Protein AF-A0A1E7I4W9-F1 (afdb_monomer_lite)

Sequence (131 aa):
MKPSKSQEHIVHPVLDPLKYEELFADARYSKIIGEASPSYLSDENTARRIKSKVPDAKIIILLRDPIERVYSHYLMDVRNGIQKKKFYQALIEDYSSQEKGWGVSHMYVELGLYADQVVRYMDIFDKSSLL

Radius of gyration: 16.79 Å; chains: 1; bounding box: 43×33×41 Å

Structure (mmCIF, N/CA/C/O backbone):
data_AF-A0A1E7I4W9-F1
#
_entry.id   AF-A0A1E7I4W9-F1
#
loop_
_atom_site.group_PDB
_atom_site.id
_atom_site.type_symbol
_atom_site.label_atom_id
_atom_site.label_alt_id
_atom_site.label_comp_id
_atom_site.label_asym_id
_atom_site.label_entity_id
_atom_site.label_seq_id
_atom_site.pdbx_PDB_ins_code
_atom_site.Cartn_x
_atom_site.Cartn_y
_atom_site.Cartn_z
_atom_site.occupancy
_atom_site.B_iso_or_equiv
_atom_site.auth_seq_id
_atom_site.auth_comp_id
_atom_site.auth_asym_id
_atom_site.auth_atom_id
_atom_site.pdbx_PDB_model_num
ATOM 1 N N . MET A 1 1 ? 8.801 12.708 -0.739 1.00 50.03 1 MET A N 1
ATOM 2 C CA . MET A 1 1 ? 9.714 12.898 -1.888 1.00 50.03 1 MET A CA 1
ATOM 3 C C . MET A 1 1 ? 8.961 13.685 -2.952 1.00 50.03 1 MET A C 1
ATOM 5 O O . MET A 1 1 ? 7.761 13.463 -3.065 1.00 50.03 1 MET A O 1
ATOM 9 N N . LYS A 1 2 ? 9.586 14.640 -3.653 1.00 47.28 2 LYS A N 1
ATOM 10 C CA . LYS A 1 2 ? 8.901 15.340 -4.755 1.00 47.28 2 LYS A CA 1
ATOM 11 C C . LYS A 1 2 ? 8.908 14.422 -5.986 1.00 47.28 2 LYS A C 1
ATOM 13 O O . LYS A 1 2 ? 9.98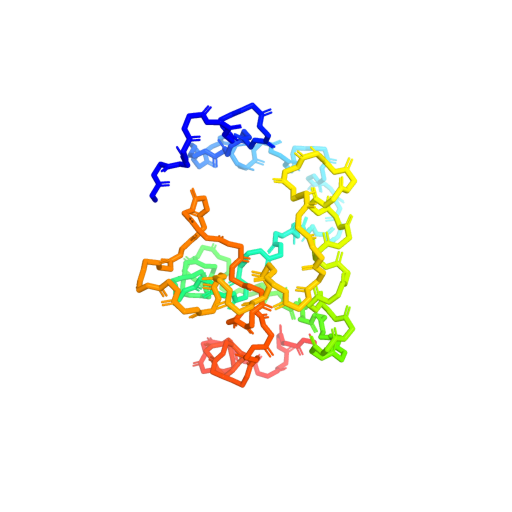2 13.904 -6.288 1.00 47.28 2 LYS A O 1
ATOM 18 N N . PRO A 1 3 ? 7.763 14.187 -6.649 1.00 49.25 3 PRO A N 1
ATOM 19 C CA . PRO A 1 3 ? 7.743 13.411 -7.883 1.00 49.25 3 PRO A CA 1
ATOM 20 C C . PRO A 1 3 ? 8.585 14.108 -8.957 1.00 49.25 3 PRO A C 1
ATOM 22 O O . PRO A 1 3 ? 8.797 15.323 -8.908 1.00 49.25 3 PRO A O 1
ATOM 25 N N . SER A 1 4 ? 9.087 13.337 -9.919 1.00 53.31 4 SER A N 1
ATOM 26 C CA . SER A 1 4 ? 9.776 13.898 -11.082 1.00 53.31 4 SER A CA 1
ATOM 27 C C . SER A 1 4 ? 8.868 14.888 -11.838 1.00 53.31 4 SER A C 1
ATOM 29 O O . SER A 1 4 ? 7.646 14.732 -11.864 1.00 53.31 4 SER A O 1
ATOM 31 N N . LYS A 1 5 ? 9.454 15.910 -12.484 1.00 49.91 5 LYS A N 1
ATOM 32 C CA . LYS A 1 5 ? 8.701 16.954 -13.218 1.00 49.91 5 LYS A CA 1
ATOM 33 C C . LYS A 1 5 ? 7.734 16.395 -14.273 1.00 49.91 5 LYS A C 1
ATOM 35 O O . LYS A 1 5 ? 6.731 17.025 -14.576 1.00 49.91 5 LYS A O 1
ATOM 40 N N . SER A 1 6 ? 8.012 15.217 -14.828 1.00 53.09 6 SER A N 1
ATOM 41 C CA . SER A 1 6 ? 7.137 14.545 -15.798 1.00 53.09 6 SER A CA 1
ATOM 42 C C . SER A 1 6 ? 5.869 13.941 -15.177 1.00 53.09 6 SER A C 1
ATOM 44 O O . SER A 1 6 ? 4.947 13.605 -15.915 1.00 53.09 6 SER A O 1
ATOM 46 N N . GLN A 1 7 ? 5.798 13.811 -13.848 1.00 52.31 7 GLN A N 1
ATOM 47 C CA . GLN A 1 7 ? 4.672 13.220 -13.113 1.00 52.31 7 GLN A CA 1
ATOM 48 C C . GLN A 1 7 ? 3.894 14.236 -12.257 1.00 52.31 7 GLN A C 1
ATOM 50 O O . GLN A 1 7 ? 2.865 13.881 -11.682 1.00 52.31 7 GLN A O 1
ATOM 55 N N . GLU A 1 8 ? 4.325 15.505 -12.207 1.00 50.22 8 GLU A N 1
ATOM 56 C CA . GLU A 1 8 ? 3.651 16.577 -11.447 1.00 50.22 8 GLU A CA 1
ATOM 57 C C . GLU A 1 8 ? 2.188 16.800 -11.874 1.00 50.22 8 GLU A C 1
ATOM 59 O O . GLU A 1 8 ? 1.361 17.175 -11.048 1.00 50.22 8 GLU A O 1
ATOM 64 N N . HIS A 1 9 ? 1.835 16.523 -13.134 1.00 47.38 9 HIS A N 1
ATOM 65 C CA . HIS A 1 9 ? 0.466 16.684 -13.649 1.00 47.38 9 HIS A CA 1
ATOM 66 C C . HIS A 1 9 ? -0.499 15.550 -13.273 1.00 47.38 9 HIS A C 1
ATOM 68 O O . HIS A 1 9 ? -1.690 15.653 -13.549 1.00 47.38 9 HIS A O 1
ATOM 74 N N . ILE A 1 10 ? 0.000 14.454 -12.697 1.00 54.75 10 ILE A N 1
ATOM 75 C CA . ILE A 1 10 ? -0.791 13.237 -12.455 1.00 54.75 10 ILE A CA 1
ATOM 76 C C . ILE A 1 10 ? -1.255 13.163 -10.993 1.00 54.75 10 ILE A C 1
ATOM 78 O O . ILE A 1 10 ? -2.197 12.441 -10.675 1.00 54.75 10 ILE A O 1
ATOM 82 N N . VAL A 1 11 ? -0.619 13.913 -10.086 1.00 61.31 11 VAL A N 1
ATOM 83 C CA . VAL A 1 11 ? -0.827 13.752 -8.645 1.00 61.31 11 VAL A CA 1
ATOM 84 C C . VAL A 1 11 ? -0.950 15.111 -7.972 1.00 61.31 11 VAL A C 1
ATOM 86 O O . VAL A 1 11 ? 0.010 15.874 -7.897 1.00 61.31 11 VAL A O 1
ATOM 89 N N . HIS A 1 12 ? -2.129 15.381 -7.420 1.00 71.31 12 HIS A N 1
ATOM 90 C CA . HIS A 1 12 ? -2.405 16.559 -6.603 1.00 71.31 12 HIS A CA 1
ATOM 91 C C . HIS A 1 12 ? -2.559 16.132 -5.138 1.00 71.31 12 HIS A C 1
ATOM 93 O O . HIS A 1 12 ? -3.680 15.891 -4.690 1.00 71.31 12 HIS A O 1
ATOM 99 N N . PRO A 1 13 ? -1.454 15.965 -4.384 1.00 81.50 13 PRO A N 1
ATOM 100 C CA . PRO A 1 13 ? -1.551 15.534 -2.998 1.00 81.50 13 PRO A CA 1
ATOM 101 C C . PRO A 1 13 ? -2.169 16.638 -2.133 1.00 81.50 13 PRO A C 1
ATOM 103 O O . PRO A 1 13 ? -1.783 17.806 -2.222 1.00 81.50 13 PRO A O 1
ATOM 106 N N . VAL A 1 14 ? -3.083 16.256 -1.243 1.00 89.56 14 VAL A N 1
ATOM 107 C CA . VAL A 1 14 ? -3.602 17.143 -0.196 1.00 89.56 14 VAL A CA 1
ATOM 108 C C . VAL A 1 14 ? -2.660 17.057 1.001 1.00 89.56 14 VAL A C 1
ATOM 110 O O . VAL A 1 14 ? -2.651 16.074 1.733 1.00 89.56 14 VAL A O 1
ATOM 113 N N . LEU A 1 15 ? -1.794 18.063 1.143 1.00 89.31 15 LEU 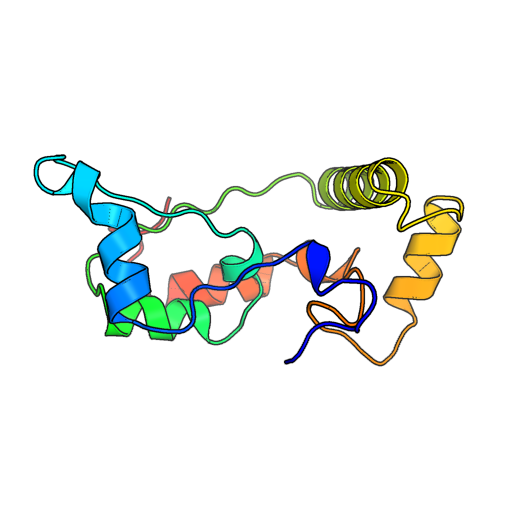A N 1
ATOM 114 C CA . LEU A 1 15 ? -0.742 18.084 2.171 1.00 89.31 15 LEU A CA 1
ATOM 115 C C . LEU A 1 15 ? -1.157 18.816 3.449 1.00 89.31 15 LEU A C 1
ATOM 117 O O . LEU A 1 15 ? -0.542 18.624 4.496 1.00 89.31 15 LEU A O 1
ATOM 121 N N . ASP A 1 16 ? -2.162 19.681 3.346 1.00 93.88 16 ASP A N 1
ATOM 122 C CA . ASP A 1 16 ? -2.688 20.433 4.474 1.00 93.88 16 ASP A CA 1
ATOM 123 C C . ASP A 1 16 ? -3.707 19.567 5.238 1.00 93.88 16 ASP A C 1
ATOM 125 O O . ASP A 1 16 ? -4.663 19.091 4.618 1.00 93.88 16 ASP A O 1
ATOM 129 N N . PRO A 1 17 ? -3.527 19.338 6.552 1.00 91.81 17 PRO A N 1
ATOM 130 C CA . PRO A 1 17 ? -4.431 18.491 7.326 1.00 91.81 17 PRO A CA 1
ATOM 131 C C . PRO A 1 17 ? -5.886 18.970 7.344 1.00 91.81 17 PRO A C 1
ATOM 133 O O . PRO A 1 17 ? -6.782 18.135 7.289 1.00 91.81 17 PRO A O 1
ATOM 136 N N . LEU A 1 18 ? -6.136 20.284 7.377 1.00 94.00 18 LEU A N 1
ATOM 137 C CA . LEU A 1 18 ? -7.501 20.820 7.379 1.00 94.00 18 LEU A CA 1
ATOM 138 C C . LEU A 1 18 ? -8.160 20.588 6.019 1.00 94.00 18 LEU A C 1
ATOM 140 O O . LEU A 1 18 ? -9.290 20.117 5.951 1.00 94.00 18 LEU A O 1
ATOM 144 N N . LYS A 1 19 ? -7.418 20.802 4.927 1.00 95.62 19 LYS A N 1
ATOM 145 C CA . LYS A 1 19 ? -7.905 20.463 3.580 1.00 95.62 19 LYS A CA 1
ATOM 146 C C . LYS A 1 19 ? -8.130 18.965 3.390 1.00 95.62 19 LYS A C 1
ATOM 148 O O . LYS A 1 19 ? -8.974 18.575 2.592 1.00 95.62 19 LYS A O 1
ATOM 153 N N . TYR A 1 20 ? -7.366 18.117 4.080 1.00 95.06 20 TYR A N 1
ATOM 154 C CA . TYR A 1 20 ? -7.596 16.674 4.051 1.00 95.06 20 TYR A CA 1
ATOM 155 C C . TYR A 1 20 ? -8.910 16.314 4.752 1.00 95.06 20 TYR A C 1
ATOM 157 O O . TYR A 1 20 ? -9.677 15.513 4.229 1.00 95.06 20 TYR A O 1
ATOM 165 N N . GLU A 1 21 ? -9.212 16.940 5.892 1.00 93.62 21 GLU A N 1
ATOM 166 C CA . GLU A 1 21 ? -10.495 16.762 6.585 1.00 93.62 21 GLU A CA 1
ATOM 167 C C . GLU A 1 21 ? -11.689 17.248 5.743 1.00 93.62 21 GLU A C 1
ATOM 169 O O . GLU A 1 21 ? -12.745 16.613 5.741 1.00 93.62 21 GLU A O 1
ATOM 174 N N . GLU A 1 22 ? -11.513 18.313 4.954 1.00 95.56 22 GLU A N 1
ATOM 175 C CA . GLU A 1 22 ? -12.537 18.819 4.027 1.00 95.56 22 GLU A CA 1
ATOM 176 C C . GLU A 1 22 ? -12.954 17.797 2.955 1.00 95.56 22 GLU A C 1
ATOM 178 O O . GLU A 1 22 ? -14.096 17.847 2.494 1.00 95.56 22 GLU A O 1
ATOM 183 N N . LEU A 1 23 ? -12.102 16.818 2.613 1.00 94.19 23 LEU A N 1
ATOM 184 C CA . LEU A 1 23 ? -12.458 15.729 1.686 1.00 94.19 23 LEU A CA 1
ATOM 185 C C . LEU A 1 23 ? -13.664 14.908 2.171 1.00 94.19 23 LEU A C 1
ATOM 187 O O . LEU A 1 23 ? -14.306 14.223 1.376 1.00 94.19 23 LEU A O 1
ATOM 191 N N . PHE A 1 24 ? -13.986 14.983 3.464 1.00 94.81 24 PHE A N 1
ATOM 192 C CA . PHE A 1 24 ? -15.066 14.235 4.101 1.00 94.81 24 PHE A CA 1
ATOM 193 C C . PHE A 1 24 ? -16.276 15.105 4.473 1.00 94.81 24 PHE A C 1
ATOM 195 O O . PHE A 1 24 ? -17.191 14.610 5.135 1.00 94.81 24 PHE A O 1
ATOM 202 N N . ALA A 1 25 ? -16.319 16.378 4.056 1.00 94.38 25 ALA A N 1
ATOM 203 C CA . ALA A 1 25 ? -17.368 17.325 4.453 1.00 94.38 25 ALA A CA 1
ATOM 204 C C . ALA A 1 25 ? -18.793 16.812 4.157 1.00 94.38 25 ALA A C 1
ATOM 206 O O . ALA A 1 25 ? -19.680 16.897 5.014 1.00 94.38 25 ALA A O 1
ATOM 207 N N . ASP A 1 26 ? -18.992 16.198 2.989 1.00 94.62 26 ASP A N 1
ATOM 208 C CA . ASP A 1 26 ? -20.284 15.640 2.566 1.00 94.62 26 ASP A CA 1
ATOM 209 C C . ASP A 1 26 ? -20.638 14.330 3.289 1.00 94.62 26 ASP A C 1
ATOM 211 O O . ASP A 1 26 ? -21.804 13.939 3.368 1.00 94.62 26 ASP A O 1
ATOM 215 N N . ALA A 1 27 ? -19.646 13.659 3.875 1.00 93.12 27 ALA A N 1
ATOM 216 C CA . ALA A 1 27 ? -19.812 12.389 4.567 1.00 93.12 27 ALA A CA 1
ATOM 217 C C . ALA A 1 27 ? -20.086 12.547 6.072 1.00 93.12 27 ALA A C 1
ATOM 219 O O . ALA A 1 27 ? -20.256 11.537 6.751 1.00 93.12 27 ALA A O 1
ATOM 220 N N . ARG A 1 28 ? -20.189 13.778 6.602 1.00 86.62 28 ARG A N 1
ATOM 221 C CA . ARG A 1 28 ? -20.279 14.076 8.051 1.00 86.62 28 ARG A CA 1
ATOM 222 C C . ARG A 1 28 ? -21.394 13.352 8.817 1.00 86.62 28 ARG A C 1
ATOM 224 O O . ARG A 1 28 ? -21.305 13.200 10.030 1.00 86.62 28 ARG A O 1
ATOM 231 N N . TYR A 1 29 ? -22.454 12.939 8.122 1.00 92.19 29 TYR A N 1
ATOM 232 C CA . TYR A 1 29 ? -23.594 12.214 8.699 1.00 92.19 29 TYR A CA 1
ATOM 233 C C . TYR A 1 29 ? -23.638 10.733 8.310 1.00 92.19 29 TYR A C 1
ATOM 235 O O . TYR A 1 29 ? -24.604 10.033 8.616 1.00 92.19 29 TYR A O 1
ATOM 243 N N . SER A 1 30 ? -22.603 10.245 7.632 1.00 95.69 30 SER A N 1
ATOM 244 C CA . SER A 1 30 ? -22.477 8.838 7.277 1.00 95.69 30 SER A CA 1
ATOM 245 C C . SER A 1 30 ? -22.071 8.028 8.499 1.00 95.69 30 SER A C 1
ATOM 247 O O . SER A 1 30 ? -21.231 8.437 9.296 1.00 95.69 30 SER A O 1
ATOM 249 N N . LYS A 1 31 ? -22.637 6.827 8.625 1.00 94.94 31 LYS A N 1
ATOM 250 C CA . LYS A 1 31 ? -22.284 5.890 9.700 1.00 94.94 31 LYS A CA 1
ATOM 251 C C . LYS A 1 31 ? -20.836 5.394 9.595 1.00 94.94 31 LYS A C 1
ATOM 253 O O . LYS A 1 31 ? -20.237 5.034 10.603 1.00 94.94 31 LYS A O 1
ATOM 258 N N . ILE A 1 32 ? -20.311 5.316 8.374 1.00 94.25 32 ILE A N 1
ATOM 259 C CA . ILE A 1 32 ? -18.963 4.845 8.061 1.00 94.25 32 ILE A CA 1
ATOM 260 C C . ILE A 1 32 ? -18.381 5.805 7.028 1.00 94.25 32 ILE A C 1
ATOM 262 O O . ILE A 1 32 ? -19.038 6.113 6.035 1.00 94.25 32 ILE A O 1
ATOM 266 N N . ILE A 1 33 ? -17.160 6.262 7.281 1.00 95.75 33 ILE A N 1
ATOM 267 C CA . ILE A 1 33 ? -16.381 7.128 6.399 1.00 95.75 33 ILE A CA 1
ATOM 268 C C . ILE A 1 33 ? -15.053 6.413 6.158 1.00 95.75 33 ILE A C 1
ATOM 270 O O . ILE A 1 33 ? -14.492 5.829 7.085 1.00 95.75 33 ILE A O 1
ATOM 274 N N . GLY A 1 34 ? -14.573 6.422 4.920 1.00 94.88 34 GLY A N 1
ATOM 275 C CA . GLY A 1 34 ? -13.337 5.751 4.544 1.00 94.88 34 GLY A CA 1
ATOM 276 C C . GLY A 1 34 ? -12.586 6.517 3.470 1.00 94.88 34 GLY A C 1
ATOM 277 O O . GLY A 1 34 ? -13.143 7.378 2.792 1.00 94.88 34 GLY A O 1
ATOM 278 N N . GLU A 1 35 ? -11.316 6.173 3.325 1.00 95.50 35 GLU A N 1
ATOM 279 C CA . GLU A 1 35 ? -10.421 6.675 2.292 1.00 95.50 35 GLU A CA 1
ATOM 280 C C . GLU A 1 35 ? -9.620 5.489 1.745 1.00 95.50 35 GLU A C 1
ATOM 282 O O . GLU A 1 35 ? -9.468 4.468 2.423 1.00 95.50 35 GLU A O 1
ATOM 287 N N . ALA A 1 36 ? -9.186 5.588 0.489 1.00 95.19 36 ALA A N 1
ATOM 288 C CA . ALA A 1 36 ? -8.426 4.536 -0.159 1.00 95.19 36 ALA A CA 1
ATOM 289 C C . ALA A 1 36 ? -7.270 5.112 -0.981 1.00 95.19 36 ALA A C 1
ATOM 291 O O . ALA A 1 36 ? -7.453 5.595 -2.099 1.00 95.19 36 ALA A O 1
ATOM 292 N N . SER A 1 37 ? -6.061 4.927 -0.459 1.00 93.94 37 SER A N 1
ATOM 293 C CA . SER A 1 37 ? -4.809 5.221 -1.147 1.00 93.94 37 SER A CA 1
ATOM 294 C C . SER A 1 37 ? -3.965 3.946 -1.269 1.00 93.94 37 SER A C 1
ATOM 296 O O . SER A 1 37 ? -3.403 3.486 -0.274 1.00 93.94 37 SER A O 1
ATOM 298 N N . PRO A 1 38 ? -3.810 3.359 -2.475 1.00 91.75 38 PRO A N 1
ATOM 299 C CA . PRO A 1 38 ? -3.060 2.109 -2.658 1.00 91.75 38 PRO A CA 1
ATOM 300 C C . PRO A 1 38 ? -1.598 2.162 -2.186 1.00 91.75 38 PRO A C 1
ATOM 302 O O . PRO A 1 38 ? -1.018 1.135 -1.843 1.00 91.75 38 PRO A O 1
ATOM 305 N N . SER A 1 39 ? -0.994 3.354 -2.147 1.00 91.38 39 SER A N 1
ATOM 306 C CA . SER A 1 39 ? 0.385 3.571 -1.692 1.00 91.38 39 SER A CA 1
ATOM 307 C C . SER A 1 39 ? 0.582 3.377 -0.183 1.00 91.38 39 SER A C 1
ATOM 309 O O . SER A 1 39 ? 1.719 3.198 0.259 1.00 91.38 39 SER A O 1
ATOM 311 N N . TYR A 1 40 ? -0.497 3.377 0.607 1.00 95.94 40 TYR A N 1
ATOM 312 C CA . TYR A 1 40 ? -0.441 3.259 2.065 1.00 95.94 40 TYR A CA 1
ATOM 313 C C . TYR A 1 40 ? 0.181 1.955 2.547 1.00 95.94 40 TYR A C 1
ATOM 315 O O . TYR A 1 40 ? 0.875 1.949 3.563 1.00 95.94 40 TYR A O 1
ATOM 323 N N . LEU A 1 41 ? -0.059 0.850 1.839 1.00 96.88 41 LEU A N 1
ATOM 324 C CA . LEU A 1 41 ? 0.447 -0.457 2.252 1.00 96.88 41 LEU A CA 1
ATOM 325 C C . LEU A 1 41 ? 1.985 -0.501 2.213 1.00 96.88 41 LEU A C 1
ATOM 327 O O . LEU A 1 41 ? 2.621 -1.010 3.134 1.00 96.88 41 LEU A O 1
ATOM 331 N N . SER A 1 42 ? 2.581 0.088 1.173 1.00 94.69 42 SER A N 1
ATOM 332 C CA . SER A 1 42 ? 4.029 0.071 0.955 1.00 94.69 42 SER A CA 1
ATOM 333 C C . SER A 1 42 ? 4.806 1.121 1.754 1.00 94.69 42 SER A C 1
ATOM 335 O O . SER A 1 42 ? 5.989 0.918 2.016 1.00 94.69 42 SER A O 1
ATOM 337 N N . ASP A 1 43 ? 4.182 2.240 2.139 1.00 94.19 43 ASP A N 1
ATOM 338 C CA . ASP A 1 43 ? 4.862 3.290 2.907 1.00 94.19 43 ASP A CA 1
ATOM 339 C C . ASP A 1 43 ? 5.033 2.886 4.381 1.00 94.19 43 ASP A C 1
ATOM 341 O O . ASP A 1 43 ? 4.077 2.618 5.110 1.00 94.19 43 ASP A O 1
ATOM 345 N N . GLU A 1 44 ? 6.280 2.893 4.848 1.00 95.12 44 GLU A N 1
ATOM 346 C CA . GLU A 1 44 ? 6.647 2.350 6.160 1.00 95.12 44 GLU A CA 1
ATOM 347 C C . GLU A 1 44 ? 6.110 3.151 7.353 1.00 95.12 44 GLU A C 1
ATOM 349 O O . GLU A 1 44 ? 6.074 2.651 8.482 1.00 95.12 44 GLU A O 1
ATOM 354 N N . ASN A 1 45 ? 5.703 4.400 7.125 1.00 96.31 45 ASN A N 1
ATOM 355 C CA . ASN A 1 45 ? 5.259 5.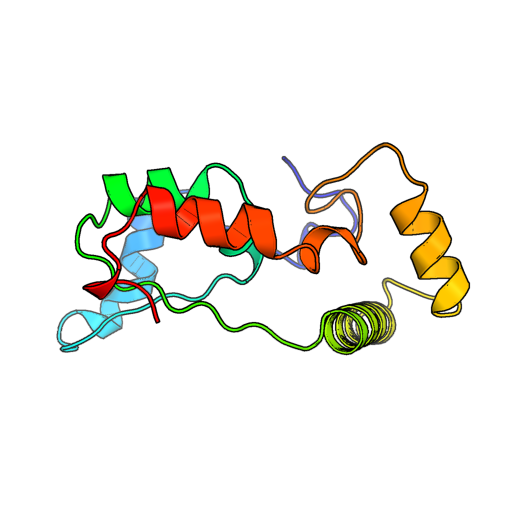313 8.174 1.00 96.31 45 ASN A CA 1
ATOM 356 C C . ASN A 1 45 ? 3.736 5.412 8.261 1.00 96.31 45 ASN A C 1
ATOM 358 O O . ASN A 1 45 ? 3.211 5.884 9.274 1.00 96.31 45 ASN A O 1
ATOM 362 N N . THR A 1 46 ? 3.024 4.988 7.218 1.00 97.00 46 THR A N 1
ATOM 363 C CA . THR A 1 46 ? 1.589 5.228 7.074 1.00 97.00 46 THR A CA 1
ATOM 364 C C . THR A 1 46 ? 0.785 4.564 8.182 1.00 97.00 46 THR A C 1
ATOM 366 O O . THR A 1 46 ? 0.006 5.249 8.839 1.00 97.00 46 THR A O 1
ATOM 369 N N . ALA A 1 47 ? 1.047 3.293 8.496 1.00 98.00 47 ALA A N 1
ATOM 370 C CA . ALA A 1 47 ? 0.340 2.587 9.566 1.00 98.00 47 ALA A CA 1
ATOM 371 C C . ALA A 1 47 ? 0.420 3.327 10.920 1.00 98.00 47 ALA A C 1
ATOM 373 O O . ALA A 1 47 ? -0.599 3.539 11.580 1.00 98.00 47 ALA A O 1
ATOM 374 N N . ARG A 1 48 ? 1.612 3.813 11.306 1.00 98.31 48 ARG A N 1
ATOM 375 C CA . ARG A 1 48 ? 1.800 4.596 12.544 1.00 98.31 48 ARG A CA 1
ATOM 376 C C . ARG A 1 48 ? 1.079 5.940 12.492 1.00 98.31 48 ARG A C 1
ATOM 378 O O . ARG A 1 48 ? 0.470 6.344 13.481 1.00 98.31 48 ARG A O 1
ATOM 385 N N . ARG A 1 49 ? 1.136 6.632 11.350 1.00 97.50 49 ARG A N 1
ATOM 386 C CA . ARG A 1 49 ? 0.458 7.924 11.157 1.00 97.50 49 ARG A CA 1
ATOM 387 C C . ARG A 1 49 ? -1.058 7.779 11.261 1.00 97.50 49 ARG A C 1
ATOM 389 O O . ARG A 1 49 ? -1.675 8.573 11.965 1.00 97.50 49 ARG A O 1
ATOM 396 N N . ILE A 1 50 ? -1.632 6.747 10.638 1.00 97.69 50 ILE A N 1
ATOM 397 C CA . ILE A 1 50 ? -3.062 6.439 10.745 1.00 97.69 50 ILE A CA 1
ATOM 398 C C . ILE A 1 50 ? -3.412 6.151 12.204 1.00 97.69 50 ILE A C 1
ATOM 400 O O . ILE A 1 50 ? -4.276 6.829 12.750 1.00 97.69 50 ILE A O 1
ATOM 404 N N . LYS A 1 51 ? -2.698 5.234 12.874 1.00 98.00 51 LYS A N 1
ATOM 405 C CA . LYS A 1 51 ? -2.973 4.882 14.278 1.00 98.00 51 LYS A CA 1
ATOM 406 C C . LYS A 1 51 ? -2.910 6.095 15.213 1.00 98.00 51 LYS A C 1
ATOM 408 O O . LYS A 1 51 ? -3.715 6.204 16.129 1.00 98.00 51 LYS A O 1
ATOM 413 N N . SER A 1 52 ? -1.986 7.024 14.969 1.00 98.00 52 SER A N 1
ATOM 414 C CA . SER A 1 52 ? -1.863 8.255 15.757 1.00 98.00 52 SER A CA 1
ATOM 415 C C . SER A 1 52 ? -3.016 9.244 15.552 1.00 98.00 52 SER A C 1
ATOM 417 O O . SER A 1 52 ? -3.236 10.076 16.429 1.00 98.00 52 SER A O 1
ATOM 419 N N . LYS A 1 53 ? -3.691 9.225 14.398 1.00 96.12 53 LYS A N 1
ATOM 420 C CA . LYS A 1 53 ? -4.743 10.194 14.047 1.00 96.12 53 LYS A CA 1
ATOM 421 C C . LYS A 1 53 ? -6.147 9.630 14.218 1.00 96.12 53 LYS A C 1
ATOM 423 O O . LYS A 1 53 ? -7.029 10.336 14.688 1.00 96.12 53 LYS A O 1
ATOM 428 N N . VAL A 1 54 ? -6.333 8.364 13.862 1.00 95.88 54 VAL A N 1
ATOM 429 C CA . VAL A 1 54 ? -7.600 7.636 13.939 1.00 95.88 54 VAL A CA 1
ATOM 430 C C . VAL A 1 54 ? -7.311 6.270 14.578 1.00 95.88 54 VAL A C 1
ATOM 432 O O . VAL A 1 54 ? -7.165 5.268 13.874 1.00 95.88 54 VAL A O 1
ATOM 435 N N . PRO A 1 55 ? -7.157 6.208 15.915 1.00 96.38 55 PRO A N 1
ATOM 436 C CA . PRO A 1 55 ? -6.690 5.004 16.608 1.00 96.38 55 PRO A CA 1
ATOM 437 C C . PRO A 1 55 ? -7.618 3.795 16.444 1.00 96.38 55 PRO A C 1
ATOM 439 O O . PRO A 1 55 ? -7.138 2.659 16.483 1.00 96.38 55 PRO A O 1
ATOM 442 N N . ASP A 1 56 ? -8.907 4.045 16.211 1.00 95.88 56 ASP A N 1
ATOM 443 C CA . ASP A 1 56 ? -9.954 3.031 16.045 1.00 95.88 56 ASP A CA 1
ATOM 444 C C . ASP A 1 56 ? -10.278 2.732 14.571 1.00 95.88 56 ASP A C 1
ATOM 446 O O . ASP A 1 56 ? -11.284 2.084 14.269 1.00 95.88 56 ASP A O 1
ATOM 450 N N . ALA A 1 57 ? -9.445 3.210 13.636 1.00 97.25 57 ALA A N 1
ATOM 451 C CA . ALA A 1 57 ? -9.631 2.954 12.215 1.00 97.25 57 ALA A CA 1
ATOM 452 C C . ALA A 1 57 ? -9.697 1.449 11.923 1.00 97.25 57 ALA A C 1
ATOM 454 O O . ALA A 1 57 ? -8.910 0.651 12.440 1.00 97.25 57 ALA A O 1
ATOM 455 N N . LYS A 1 58 ? -10.626 1.079 11.040 1.00 98.12 58 LYS A N 1
ATOM 456 C CA . LYS A 1 58 ? -10.650 -0.237 10.407 1.00 98.12 58 LYS A CA 1
ATOM 457 C C . LYS A 1 58 ? -9.820 -0.171 9.133 1.00 98.12 58 LYS A C 1
ATOM 459 O O . LYS A 1 58 ? -10.023 0.718 8.310 1.00 98.12 58 LYS A O 1
ATOM 464 N N . ILE A 1 59 ? -8.884 -1.096 8.997 1.00 98.38 59 ILE A N 1
ATOM 465 C CA . ILE A 1 59 ? -7.961 -1.186 7.873 1.00 98.38 59 ILE A CA 1
ATOM 466 C C . ILE A 1 59 ? -8.402 -2.351 6.994 1.00 98.38 59 ILE A C 1
ATOM 468 O O . ILE A 1 59 ? -8.593 -3.458 7.492 1.00 98.38 59 ILE A O 1
ATOM 472 N N . ILE A 1 60 ? -8.554 -2.095 5.697 1.00 98.25 60 ILE A N 1
ATOM 473 C CA . ILE A 1 60 ? -8.883 -3.113 4.697 1.00 98.25 60 ILE A CA 1
ATOM 474 C C . ILE A 1 60 ? -7.682 -3.253 3.765 1.00 98.25 60 ILE A C 1
ATOM 476 O O . ILE A 1 60 ? -7.284 -2.274 3.128 1.00 98.25 60 ILE A O 1
ATOM 480 N N . ILE A 1 61 ? -7.113 -4.454 3.674 1.00 98.25 61 ILE A N 1
ATOM 481 C CA . ILE A 1 61 ? -5.983 -4.756 2.792 1.00 98.25 61 ILE A CA 1
ATOM 482 C C . ILE A 1 61 ? -6.445 -5.728 1.707 1.00 98.25 61 ILE A C 1
ATOM 484 O O . ILE A 1 61 ? -6.766 -6.883 1.960 1.00 98.25 61 ILE A O 1
ATOM 488 N N . LEU A 1 62 ? -6.428 -5.268 0.456 1.00 97.44 62 LEU A N 1
ATOM 489 C CA . LEU A 1 62 ? -6.776 -6.089 -0.702 1.00 97.44 62 LEU A CA 1
ATOM 490 C C . LEU A 1 62 ? -5.503 -6.543 -1.415 1.00 97.44 62 LEU A C 1
ATOM 492 O O . LEU A 1 62 ? -4.810 -5.739 -2.041 1.00 97.44 62 LEU A O 1
ATOM 496 N N . LEU A 1 63 ? -5.207 -7.840 -1.336 1.00 97.56 63 LEU A N 1
ATOM 497 C CA . LEU A 1 63 ? -4.083 -8.453 -2.041 1.00 97.56 63 LEU A CA 1
ATOM 498 C C . LEU A 1 63 ? -4.557 -9.131 -3.329 1.00 97.56 63 LEU A C 1
ATOM 500 O O . LEU A 1 63 ? -5.652 -9.687 -3.403 1.00 97.56 63 LEU A O 1
ATOM 504 N N . ARG A 1 64 ? -3.700 -9.104 -4.347 1.00 97.38 64 ARG A N 1
ATOM 505 C CA . ARG A 1 64 ? -3.864 -9.834 -5.610 1.00 97.38 64 ARG A CA 1
ATOM 506 C C . ARG A 1 64 ? -2.673 -10.770 -5.767 1.00 97.38 64 ARG A C 1
ATOM 508 O O . ARG A 1 64 ? -1.638 -10.539 -5.149 1.00 97.38 64 ARG A O 1
ATOM 515 N N . ASP A 1 65 ? -2.800 -11.789 -6.613 1.00 98.44 65 ASP A N 1
ATOM 516 C CA . ASP A 1 65 ? -1.627 -12.523 -7.085 1.00 98.44 65 ASP A CA 1
ATOM 517 C C . ASP A 1 65 ? -0.526 -11.522 -7.518 1.00 98.44 65 ASP A C 1
ATOM 519 O O . ASP A 1 65 ? -0.807 -10.596 -8.295 1.00 98.44 65 ASP A O 1
ATOM 523 N N . PRO A 1 66 ? 0.700 -11.640 -6.977 1.00 97.44 66 PRO A N 1
ATOM 524 C CA . PRO A 1 66 ? 1.731 -10.632 -7.175 1.00 97.44 66 PRO A CA 1
ATOM 525 C C . PRO A 1 66 ? 2.160 -10.522 -8.641 1.00 97.44 66 PRO A C 1
ATOM 527 O O . PRO A 1 66 ? 2.444 -9.414 -9.093 1.00 97.44 66 PRO A O 1
ATOM 530 N N . ILE A 1 67 ? 2.145 -11.617 -9.408 1.00 97.38 67 ILE A N 1
ATOM 531 C CA . ILE A 1 67 ? 2.494 -11.621 -10.836 1.00 97.38 67 ILE A CA 1
ATOM 532 C C . ILE A 1 67 ? 1.443 -10.846 -11.628 1.00 97.38 67 ILE A C 1
ATOM 534 O O . ILE A 1 67 ? 1.763 -9.942 -12.405 1.00 97.38 67 ILE A O 1
ATOM 538 N N . GLU A 1 68 ? 0.176 -11.138 -11.359 1.00 98.19 68 GLU A N 1
ATOM 539 C CA . GLU A 1 68 ? -0.963 -10.450 -11.960 1.00 98.19 68 GLU A CA 1
ATOM 540 C C . GLU A 1 68 ? -0.998 -8.953 -11.609 1.00 98.19 68 GLU A C 1
ATOM 542 O O . GLU A 1 68 ? -1.303 -8.102 -12.453 1.00 98.19 68 GLU A O 1
ATOM 547 N N . ARG A 1 69 ? -0.646 -8.602 -10.366 1.00 97.94 69 ARG A N 1
ATOM 548 C CA . ARG A 1 69 ? -0.512 -7.213 -9.903 1.00 97.94 69 ARG A CA 1
ATOM 549 C C . ARG A 1 69 ? 0.573 -6.469 -10.678 1.00 97.94 69 ARG A C 1
ATOM 551 O O . ARG A 1 69 ? 0.321 -5.357 -11.147 1.00 97.94 69 ARG A O 1
ATOM 558 N N . VAL A 1 70 ? 1.754 -7.074 -10.832 1.00 97.50 70 VAL A N 1
ATOM 559 C CA . VAL A 1 70 ? 2.869 -6.484 -11.589 1.00 97.50 70 VAL A CA 1
ATOM 560 C C . VAL A 1 70 ? 2.459 -6.231 -13.040 1.00 97.50 70 VAL A C 1
ATOM 562 O O . VAL A 1 70 ? 2.646 -5.126 -13.552 1.00 97.50 70 VAL A O 1
ATOM 565 N N . TYR A 1 71 ? 1.858 -7.227 -13.693 1.00 98.19 71 TYR A N 1
ATOM 566 C CA . TYR A 1 71 ? 1.435 -7.103 -15.086 1.00 98.19 71 TYR A CA 1
ATOM 567 C C . TYR A 1 71 ? 0.362 -6.022 -15.265 1.00 98.19 71 TYR A C 1
ATOM 569 O O . TYR A 1 71 ? 0.449 -5.194 -16.172 1.00 98.19 71 TYR A O 1
ATOM 577 N N . SER A 1 72 ? -0.605 -5.951 -14.346 1.00 98.00 72 SER A N 1
ATOM 578 C CA . SER A 1 72 ? -1.619 -4.894 -14.338 1.00 98.00 72 SER A CA 1
ATOM 579 C C . SER A 1 72 ? -1.014 -3.496 -14.172 1.00 98.00 72 SER A C 1
ATOM 581 O O . SER A 1 72 ? -1.473 -2.564 -14.832 1.00 98.00 72 SER A O 1
ATOM 583 N N . HIS A 1 73 ? 0.004 -3.337 -13.318 1.00 97.00 73 HIS A N 1
ATOM 584 C CA . HIS A 1 73 ? 0.695 -2.058 -13.143 1.00 97.00 73 HIS A CA 1
ATOM 585 C C . HIS A 1 73 ? 1.434 -1.650 -14.425 1.00 97.00 73 HIS A C 1
ATOM 587 O O . HIS A 1 73 ? 1.271 -0.531 -14.903 1.00 97.00 73 HIS A O 1
ATOM 593 N N . TYR A 1 74 ? 2.154 -2.585 -15.050 1.00 97.88 74 TYR A N 1
ATOM 594 C CA . TYR A 1 74 ? 2.794 -2.354 -16.345 1.00 97.88 74 TYR A CA 1
ATOM 595 C C . TYR A 1 74 ? 1.791 -1.905 -17.419 1.00 97.88 74 TYR A C 1
ATOM 597 O O . TYR A 1 74 ? 2.036 -0.932 -18.129 1.00 97.88 74 TYR A O 1
ATOM 605 N N . LEU A 1 75 ? 0.636 -2.572 -17.525 1.00 98.25 75 LEU A N 1
ATOM 606 C CA . LEU A 1 75 ? -0.400 -2.195 -18.492 1.00 98.25 75 LEU A CA 1
ATOM 607 C C . LEU A 1 75 ? -0.985 -0.803 -18.222 1.00 98.25 75 LEU A C 1
ATOM 609 O O . LEU A 1 75 ? -1.329 -0.097 -19.170 1.00 98.25 75 LEU A O 1
ATOM 613 N N . MET A 1 76 ? -1.097 -0.402 -16.953 1.00 96.00 76 MET A N 1
ATOM 614 C CA . MET A 1 76 ? -1.494 0.958 -16.581 1.00 96.00 76 MET A CA 1
ATOM 615 C C . MET A 1 76 ? -0.474 1.982 -17.090 1.00 96.00 76 MET A C 1
ATOM 617 O O . MET A 1 76 ? -0.864 2.967 -17.714 1.00 96.00 76 MET A O 1
ATOM 621 N N . ASP A 1 77 ? 0.821 1.726 -16.909 1.00 95.25 77 ASP A N 1
ATOM 622 C CA . ASP A 1 77 ? 1.875 2.627 -17.385 1.00 95.25 77 ASP A CA 1
ATOM 623 C C . ASP A 1 77 ? 1.943 2.702 -18.911 1.00 95.25 77 ASP A C 1
ATOM 625 O O . ASP A 1 77 ? 2.157 3.782 -19.465 1.00 95.25 77 ASP A O 1
ATOM 629 N N . VAL A 1 78 ? 1.717 1.584 -19.607 1.00 96.50 78 VAL A N 1
ATOM 630 C CA . VAL A 1 78 ? 1.591 1.564 -21.074 1.00 96.50 78 VAL A CA 1
ATOM 631 C C . VAL A 1 78 ? 0.393 2.401 -21.518 1.00 96.50 78 VAL A C 1
ATOM 633 O O . 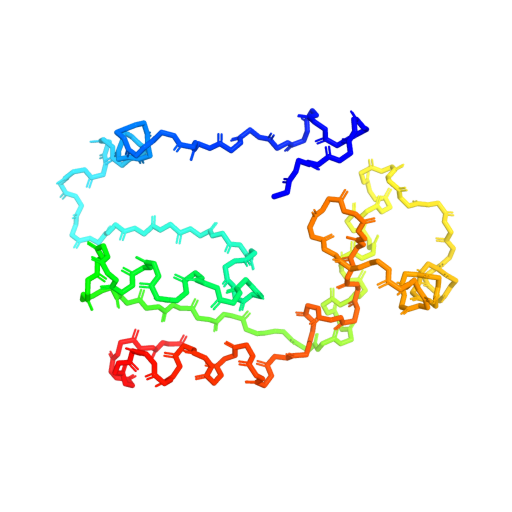VAL A 1 78 ? 0.526 3.246 -22.402 1.00 96.50 78 VAL A O 1
ATOM 636 N N . ARG A 1 79 ? -0.772 2.218 -20.880 1.00 96.00 79 ARG A N 1
ATOM 637 C CA . ARG A 1 79 ? -1.998 2.979 -21.179 1.00 96.00 79 ARG A CA 1
ATOM 638 C C . ARG A 1 79 ? -1.807 4.479 -20.972 1.00 96.00 79 ARG A C 1
ATOM 640 O O . ARG A 1 79 ? -2.289 5.265 -21.779 1.00 96.00 79 ARG A O 1
ATOM 647 N N . ASN A 1 80 ? -1.091 4.862 -19.920 1.00 91.88 80 ASN A N 1
ATOM 648 C CA . ASN A 1 80 ? -0.802 6.257 -19.596 1.00 91.88 80 ASN A CA 1
ATOM 649 C C . ASN A 1 80 ? 0.348 6.844 -20.439 1.00 91.88 80 ASN A C 1
ATOM 651 O O . ASN A 1 80 ? 0.726 7.995 -20.239 1.00 91.88 80 ASN A O 1
ATOM 655 N N . GLY A 1 81 ? 0.933 6.071 -21.364 1.00 93.50 81 GLY A N 1
ATOM 656 C CA . GLY A 1 81 ? 2.045 6.504 -22.216 1.00 93.50 81 GLY A CA 1
ATOM 657 C C . GLY A 1 81 ? 3.388 6.644 -21.491 1.00 93.50 81 GLY A C 1
ATOM 658 O O . GLY A 1 81 ? 4.349 7.142 -22.082 1.00 93.50 81 GLY A O 1
ATOM 659 N N . ILE A 1 82 ? 3.466 6.196 -20.236 1.00 92.56 82 ILE A N 1
ATOM 660 C CA . ILE A 1 82 ? 4.662 6.247 -19.390 1.00 92.56 82 ILE A CA 1
ATOM 661 C C . ILE A 1 82 ? 5.651 5.160 -19.826 1.00 92.56 82 ILE A C 1
ATOM 663 O O . ILE A 1 82 ? 6.849 5.413 -19.933 1.00 92.56 82 ILE A O 1
ATOM 667 N N . GLN A 1 83 ? 5.149 3.960 -20.133 1.00 95.12 83 GLN A N 1
ATOM 668 C CA . GLN A 1 83 ? 5.972 2.817 -20.520 1.00 95.12 83 GLN A CA 1
ATOM 669 C C . GLN A 1 83 ? 5.823 2.478 -22.008 1.00 95.12 83 GLN A C 1
ATOM 671 O O . GLN A 1 83 ? 4.720 2.367 -22.535 1.00 95.12 83 GLN A O 1
ATOM 676 N N . LYS A 1 84 ? 6.958 2.270 -22.686 1.00 95.94 84 LYS A N 1
ATOM 677 C CA . LYS A 1 84 ? 7.029 1.906 -24.117 1.00 95.94 84 LYS A CA 1
ATOM 678 C C . LYS A 1 84 ? 7.771 0.592 -24.373 1.00 95.94 84 LYS A C 1
ATOM 680 O O . LYS A 1 84 ? 7.721 0.062 -25.480 1.00 95.94 84 LYS A O 1
ATOM 685 N N . LYS A 1 85 ? 8.487 0.075 -23.372 1.00 97.75 85 LYS A N 1
ATOM 686 C CA . LYS A 1 85 ? 9.262 -1.169 -23.448 1.00 97.75 85 LYS A CA 1
ATOM 687 C C . LYS A 1 85 ? 8.344 -2.377 -23.277 1.00 97.75 85 LYS A C 1
ATOM 689 O O . LYS A 1 85 ? 7.245 -2.273 -22.727 1.00 97.75 85 LYS A O 1
ATOM 694 N N . LYS A 1 86 ? 8.800 -3.548 -23.732 1.00 98.19 86 LYS A N 1
ATOM 695 C CA . LYS A 1 86 ? 8.101 -4.818 -23.476 1.00 98.19 86 LYS A CA 1
ATOM 696 C C . LYS A 1 86 ? 8.143 -5.143 -21.983 1.00 98.19 86 LYS A C 1
ATOM 698 O O . LYS A 1 86 ? 9.122 -4.812 -21.318 1.00 98.19 86 LYS A O 1
ATOM 703 N N . PHE A 1 87 ? 7.124 -5.849 -21.492 1.00 97.81 87 PHE A N 1
ATOM 704 C CA . PHE A 1 87 ? 6.943 -6.170 -20.072 1.00 97.81 87 PHE A CA 1
ATOM 705 C C . PHE A 1 87 ? 8.226 -6.627 -19.363 1.00 97.81 87 PHE A C 1
ATOM 707 O O . PHE A 1 87 ? 8.661 -5.991 -18.412 1.00 97.81 87 PHE A O 1
ATOM 714 N N . TYR A 1 88 ? 8.877 -7.676 -19.872 1.00 97.06 88 TYR A N 1
ATOM 715 C CA . TYR A 1 88 ? 10.082 -8.238 -19.253 1.00 97.06 88 TYR A CA 1
ATOM 716 C C . TYR A 1 88 ? 11.257 -7.248 -19.190 1.00 97.06 88 TYR A C 1
ATOM 718 O O . TYR A 1 88 ? 11.992 -7.219 -18.208 1.00 97.06 88 TYR A O 1
ATOM 726 N N . GLN A 1 89 ? 11.415 -6.402 -20.212 1.00 98.12 89 GLN A N 1
ATOM 727 C CA .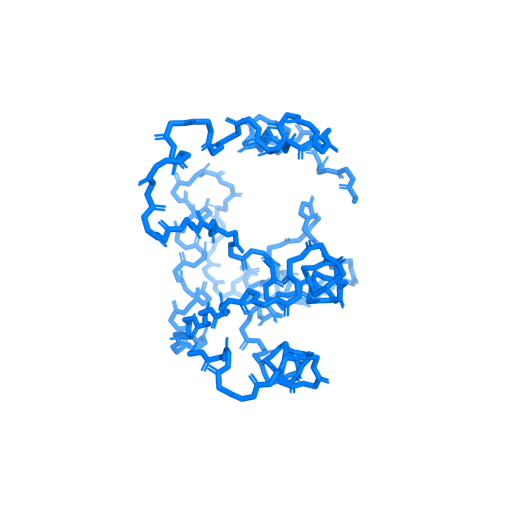 GLN A 1 89 ? 12.476 -5.392 -20.248 1.00 98.12 89 GLN A CA 1
ATOM 728 C C . GLN A 1 89 ? 12.212 -4.285 -19.227 1.00 98.12 89 GLN A C 1
ATOM 730 O O . GLN A 1 89 ? 13.106 -3.941 -18.463 1.00 98.12 89 GLN A O 1
ATOM 735 N N . ALA A 1 90 ? 10.975 -3.776 -19.192 1.00 97.25 90 ALA A N 1
ATOM 736 C CA . ALA A 1 90 ? 10.547 -2.775 -18.219 1.00 97.25 90 ALA A CA 1
ATOM 737 C C . ALA A 1 90 ? 10.710 -3.287 -16.781 1.00 97.25 90 ALA A C 1
ATOM 739 O O . ALA A 1 90 ? 11.195 -2.560 -15.920 1.00 97.25 90 ALA A O 1
ATOM 740 N N . LEU A 1 91 ? 10.350 -4.551 -16.544 1.00 96.88 91 LEU A N 1
ATOM 741 C CA . LEU A 1 91 ? 10.465 -5.193 -15.242 1.00 96.88 91 LEU A CA 1
ATOM 742 C C . LEU A 1 91 ? 11.922 -5.323 -14.786 1.00 96.88 91 LEU A C 1
ATOM 744 O O . LEU A 1 91 ? 12.230 -4.933 -13.666 1.00 96.88 91 LEU A O 1
ATOM 748 N N . ILE A 1 92 ? 12.817 -5.851 -15.633 1.00 97.25 92 ILE A N 1
ATOM 749 C CA . ILE A 1 92 ? 14.241 -5.998 -15.284 1.00 97.25 92 ILE A CA 1
ATOM 750 C C . ILE A 1 92 ? 14.874 -4.646 -15.004 1.00 97.25 92 ILE A C 1
ATOM 752 O O . ILE A 1 92 ? 15.627 -4.517 -14.044 1.00 97.25 92 ILE A O 1
ATOM 756 N N . GLU A 1 93 ? 14.609 -3.661 -15.854 1.00 95.94 93 GLU A N 1
ATOM 757 C CA . GLU A 1 93 ? 15.196 -2.335 -15.720 1.00 95.94 93 GLU A CA 1
ATOM 758 C C . GLU A 1 93 ? 14.748 -1.649 -14.433 1.00 95.94 93 GLU A C 1
ATOM 760 O O . GLU A 1 93 ? 15.593 -1.184 -13.671 1.00 95.94 93 GLU A O 1
ATOM 765 N N . ASP A 1 94 ? 13.441 -1.657 -14.157 1.00 96.25 94 ASP A N 1
ATOM 766 C CA . ASP A 1 94 ? 12.900 -1.112 -12.916 1.00 96.25 94 ASP A CA 1
ATOM 767 C C . ASP A 1 94 ? 13.470 -1.853 -11.704 1.00 96.25 94 ASP A C 1
ATOM 769 O O . ASP A 1 94 ? 13.952 -1.211 -10.773 1.00 96.25 94 ASP A O 1
ATOM 773 N N . TYR A 1 95 ? 13.504 -3.191 -11.738 1.00 95.69 95 TYR A N 1
ATOM 774 C CA . TYR A 1 95 ? 14.020 -4.017 -10.646 1.00 95.69 95 TYR A CA 1
ATOM 775 C C . TYR A 1 95 ? 15.519 -3.797 -10.396 1.00 95.69 95 TYR A C 1
ATOM 777 O O . TYR A 1 95 ? 15.931 -3.708 -9.242 1.00 95.69 95 TYR A O 1
ATOM 785 N N . SER A 1 96 ? 16.315 -3.630 -11.454 1.00 95.75 96 SER A N 1
ATOM 786 C CA . SER A 1 96 ? 17.773 -3.443 -11.372 1.00 95.75 96 SER A CA 1
ATOM 787 C C . SER A 1 96 ? 18.191 -2.029 -10.951 1.00 95.75 96 SER A C 1
ATOM 789 O O . SER A 1 96 ? 19.356 -1.823 -10.609 1.00 95.75 96 SER A O 1
ATOM 791 N N . SER A 1 97 ? 17.277 -1.051 -10.981 1.00 93.44 97 SER A N 1
ATOM 792 C CA . SER A 1 97 ? 17.534 0.295 -10.456 1.00 93.44 97 SER A CA 1
ATOM 793 C C . SER A 1 97 ? 17.887 0.236 -8.968 1.00 93.44 97 SER A C 1
ATOM 795 O O . SER A 1 97 ? 17.223 -0.456 -8.202 1.00 93.44 97 SER A O 1
ATOM 797 N N . GLN A 1 98 ? 18.901 0.991 -8.539 1.00 90.81 98 GLN A N 1
ATOM 798 C CA . GLN A 1 98 ? 19.220 1.149 -7.113 1.00 90.81 98 GLN A CA 1
ATOM 799 C C . GLN A 1 98 ? 18.327 2.189 -6.430 1.00 90.81 98 GLN A C 1
ATOM 801 O O . GLN A 1 98 ? 18.100 2.117 -5.224 1.00 90.81 98 GLN A O 1
ATOM 806 N N . GLU A 1 99 ? 17.802 3.147 -7.193 1.00 89.44 99 GLU A N 1
ATOM 807 C CA . GLU A 1 99 ? 16.884 4.148 -6.671 1.00 89.44 99 GLU A CA 1
ATOM 808 C C . GLU A 1 99 ? 15.459 3.603 -6.735 1.00 89.44 99 GLU A C 1
ATOM 810 O O . GLU A 1 99 ? 14.924 3.337 -7.817 1.00 89.44 99 GLU A O 1
ATOM 815 N N . LYS A 1 100 ? 14.858 3.423 -5.556 1.00 89.00 100 LYS A N 1
ATOM 816 C CA . LYS A 1 100 ? 13.470 2.996 -5.389 1.00 89.00 100 LYS A CA 1
ATOM 817 C C . LYS A 1 100 ? 12.680 4.082 -4.697 1.00 89.00 100 LYS A C 1
ATOM 819 O O . LYS A 1 100 ? 13.135 4.679 -3.723 1.00 89.00 100 LYS A O 1
ATOM 824 N N . GLY A 1 101 ? 11.462 4.295 -5.165 1.00 84.88 101 GLY A N 1
ATOM 825 C CA . GLY A 1 101 ? 10.526 5.150 -4.465 1.00 84.88 101 GLY A CA 1
ATOM 826 C C . GLY A 1 101 ? 9.415 5.652 -5.357 1.00 84.88 101 GLY A C 1
ATOM 827 O O . GLY A 1 101 ? 9.518 5.689 -6.584 1.00 84.88 101 GLY A O 1
ATOM 828 N N . TRP A 1 102 ? 8.342 6.082 -4.705 1.00 79.12 102 TRP A N 1
ATOM 829 C CA . TRP A 1 102 ? 7.225 6.707 -5.386 1.00 79.12 102 TRP A CA 1
ATOM 830 C C . TRP A 1 102 ? 7.691 7.953 -6.154 1.00 79.12 102 TRP A C 1
ATOM 832 O O . TRP A 1 102 ? 8.340 8.838 -5.590 1.00 79.12 102 TRP A O 1
ATOM 842 N N . GLY A 1 103 ? 7.371 8.002 -7.447 1.00 77.12 103 GLY A N 1
ATOM 843 C CA . GLY A 1 103 ? 7.775 9.082 -8.349 1.00 77.12 103 GLY A CA 1
ATOM 844 C C . GLY A 1 103 ? 9.224 9.016 -8.856 1.00 77.12 103 GLY A C 1
ATOM 845 O O . GLY A 1 103 ? 9.653 9.933 -9.558 1.00 77.12 103 GLY A O 1
ATOM 846 N N . VAL A 1 104 ? 9.969 7.964 -8.492 1.00 84.12 104 VAL A N 1
ATOM 847 C CA . VAL A 1 104 ? 11.354 7.695 -8.933 1.00 84.12 104 VAL A CA 1
ATOM 848 C C . VAL A 1 104 ? 11.441 6.407 -9.740 1.00 84.12 104 VAL A C 1
ATOM 850 O O . VAL A 1 104 ? 12.077 6.385 -10.788 1.00 84.12 104 VAL A O 1
ATOM 853 N N . SER A 1 105 ? 10.755 5.359 -9.294 1.00 90.50 105 SER A N 1
ATOM 854 C CA . SER A 1 105 ? 10.671 4.072 -9.983 1.00 90.50 105 SER A CA 1
ATOM 855 C C . SER A 1 105 ? 9.223 3.581 -10.018 1.00 90.50 105 SER A C 1
ATOM 857 O O . SER A 1 105 ? 8.367 4.057 -9.266 1.00 90.50 105 SER A O 1
ATOM 859 N N . HIS A 1 106 ? 8.945 2.588 -10.857 1.00 93.12 106 HIS A N 1
ATOM 860 C CA . HIS A 1 106 ? 7.637 1.939 -10.925 1.00 93.12 106 HIS A CA 1
ATOM 861 C C . HIS A 1 106 ? 7.425 0.958 -9.770 1.00 93.12 106 HIS A C 1
ATOM 863 O O . HIS A 1 106 ? 6.282 0.677 -9.404 1.00 93.12 106 HIS A O 1
ATOM 869 N N . MET A 1 107 ? 8.511 0.456 -9.174 1.00 94.94 107 MET A N 1
ATOM 870 C CA . MET A 1 107 ? 8.459 -0.523 -8.086 1.00 94.94 107 MET A CA 1
ATOM 871 C C . MET A 1 107 ? 7.573 -1.719 -8.464 1.00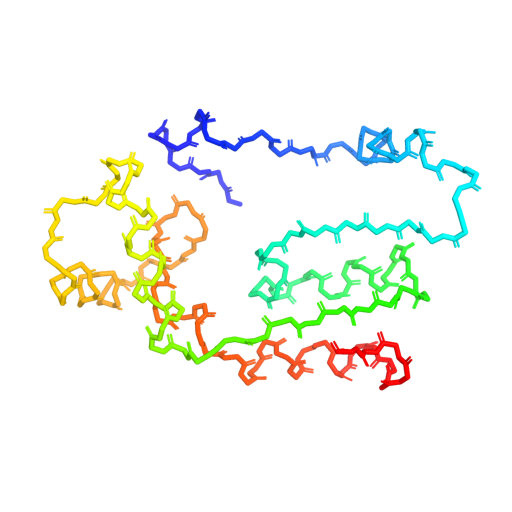 94.94 107 MET A C 1
ATOM 873 O O . MET A 1 107 ? 6.640 -2.117 -7.748 1.00 94.94 107 MET A O 1
ATOM 877 N N . TYR A 1 108 ? 7.793 -2.238 -9.672 1.00 96.38 108 TYR A N 1
ATOM 878 C CA . TYR A 1 108 ? 6.983 -3.306 -10.237 1.00 96.38 108 TYR A CA 1
ATOM 879 C C . TYR A 1 108 ? 7.029 -4.558 -9.362 1.00 96.38 108 TYR A C 1
ATOM 881 O O . TYR A 1 108 ? 5.993 -5.195 -9.190 1.00 96.38 108 TYR A O 1
ATOM 889 N N . VAL A 1 109 ? 8.168 -4.887 -8.757 1.00 95.94 109 VAL A N 1
ATOM 890 C CA . VAL A 1 109 ? 8.299 -6.078 -7.904 1.00 95.94 109 VAL A CA 1
ATOM 891 C C . VAL A 1 109 ? 8.006 -5.744 -6.446 1.00 95.94 109 VAL A C 1
ATOM 893 O O . VAL A 1 109 ? 7.236 -6.440 -5.792 1.00 95.94 109 VAL A O 1
ATOM 896 N N . GLU A 1 110 ? 8.572 -4.651 -5.948 1.00 95.69 110 GLU A N 1
ATOM 897 C CA . GLU A 1 110 ? 8.621 -4.291 -4.532 1.00 95.69 110 GLU A CA 1
ATOM 898 C C . GLU A 1 110 ? 7.217 -4.091 -3.952 1.00 95.69 110 GLU A C 1
ATOM 900 O O . GLU A 1 110 ? 6.917 -4.577 -2.864 1.00 95.69 110 GLU A O 1
ATOM 905 N N . LEU A 1 111 ? 6.302 -3.482 -4.716 1.00 95.69 111 LEU A N 1
ATOM 906 C CA . LEU A 1 111 ? 4.899 -3.317 -4.310 1.00 95.69 111 LEU A CA 1
ATOM 907 C C . LEU A 1 111 ? 4.108 -4.639 -4.260 1.00 95.69 111 LEU A C 1
ATOM 909 O O . LEU A 1 111 ? 2.976 -4.643 -3.790 1.00 95.69 111 LEU A O 1
ATOM 913 N N . GLY A 1 112 ? 4.661 -5.741 -4.775 1.00 96.81 112 GLY A N 1
ATOM 914 C CA . GLY A 1 112 ? 4.107 -7.094 -4.666 1.00 96.81 112 GLY A CA 1
ATOM 915 C C . GLY A 1 112 ? 4.691 -7.922 -3.513 1.00 96.81 112 GLY A C 1
ATOM 916 O O . GLY A 1 112 ? 4.206 -9.020 -3.250 1.00 96.81 112 GLY A O 1
ATOM 917 N N . LEU A 1 113 ? 5.720 -7.423 -2.817 1.00 96.56 113 LEU A N 1
ATOM 918 C CA . LEU A 1 113 ? 6.354 -8.105 -1.682 1.00 96.56 113 LEU A CA 1
ATOM 919 C C . LEU A 1 113 ? 5.567 -7.831 -0.392 1.00 96.56 113 LEU A C 1
ATOM 921 O O . LEU A 1 113 ? 5.980 -7.054 0.468 1.00 96.56 113 LEU A O 1
ATOM 925 N N . TYR A 1 114 ? 4.385 -8.439 -0.288 1.00 98.12 114 TYR A N 1
ATOM 926 C CA . TYR A 1 114 ? 3.375 -8.053 0.702 1.00 98.12 114 TYR A CA 1
ATOM 927 C C . TYR A 1 114 ? 3.700 -8.408 2.151 1.00 98.12 114 TYR A C 1
ATOM 929 O O . TYR A 1 114 ? 3.171 -7.750 3.038 1.00 98.12 114 TYR A O 1
ATOM 937 N N . ALA A 1 115 ? 4.517 -9.433 2.406 1.00 97.94 115 ALA A N 1
ATOM 938 C CA . ALA A 1 115 ? 4.687 -9.999 3.746 1.00 97.94 115 ALA A CA 1
ATOM 939 C C . ALA A 1 115 ? 5.042 -8.927 4.791 1.00 97.94 115 ALA A C 1
ATOM 941 O O . ALA A 1 115 ? 4.257 -8.678 5.705 1.00 97.94 115 ALA A O 1
ATOM 942 N N . ASP A 1 116 ? 6.154 -8.218 4.594 1.00 97.31 116 ASP A N 1
ATOM 943 C CA . ASP A 1 116 ? 6.608 -7.183 5.531 1.00 97.31 116 ASP A CA 1
ATOM 944 C C . ASP A 1 116 ? 5.657 -5.982 5.574 1.00 97.31 116 ASP A C 1
ATOM 946 O O . ASP A 1 116 ? 5.483 -5.348 6.614 1.00 97.31 116 ASP A O 1
ATOM 950 N N . GLN A 1 117 ? 5.007 -5.674 4.448 1.00 97.69 117 GLN A N 1
ATOM 951 C CA . GLN A 1 117 ? 4.050 -4.574 4.351 1.00 97.69 117 GLN A CA 1
ATOM 952 C C . GLN A 1 117 ? 2.806 -4.843 5.205 1.00 97.69 117 GLN A C 1
ATOM 954 O O . GLN A 1 117 ? 2.379 -3.968 5.954 1.00 97.69 117 GLN A O 1
ATOM 959 N N . VAL A 1 118 ? 2.261 -6.060 5.138 1.00 98.25 118 VAL A N 1
ATOM 960 C CA . VAL A 1 118 ? 1.085 -6.495 5.905 1.00 98.25 118 VAL A CA 1
ATOM 961 C C . VAL A 1 118 ? 1.427 -6.678 7.380 1.00 98.25 118 VAL A C 1
ATOM 963 O O . VAL A 1 118 ? 0.686 -6.186 8.233 1.00 98.25 118 VAL A O 1
ATOM 966 N N . VAL A 1 119 ? 2.562 -7.316 7.693 1.00 98.06 119 VAL A N 1
ATOM 967 C CA . VAL A 1 119 ? 3.029 -7.501 9.080 1.00 98.06 119 VAL A CA 1
ATOM 968 C C . VAL A 1 119 ? 3.127 -6.159 9.801 1.00 98.06 119 VAL A C 1
ATOM 970 O O . VAL A 1 119 ? 2.642 -6.030 10.920 1.00 98.06 119 VAL A O 1
ATOM 973 N N . ARG A 1 120 ? 3.608 -5.111 9.122 1.00 97.88 120 ARG A N 1
ATOM 974 C CA . ARG A 1 120 ? 3.668 -3.751 9.679 1.00 97.88 120 ARG A CA 1
ATOM 975 C C . ARG A 1 120 ? 2.324 -3.249 10.209 1.00 97.88 120 ARG A C 1
ATOM 977 O O . ARG A 1 120 ? 2.290 -2.571 11.231 1.00 97.88 120 ARG A O 1
ATOM 984 N N . TYR A 1 121 ? 1.228 -3.542 9.510 1.00 98.44 121 TYR A N 1
ATOM 985 C CA . TYR A 1 121 ? -0.114 -3.168 9.957 1.00 98.44 121 TYR A CA 1
ATOM 986 C C . TYR A 1 121 ? -0.603 -4.083 11.083 1.00 98.44 121 TYR A C 1
ATOM 988 O O . TYR A 1 121 ? -1.202 -3.582 12.032 1.00 98.44 121 TYR A O 1
ATOM 996 N N . MET A 1 122 ? -0.305 -5.384 11.022 1.00 97.88 122 MET A N 1
ATOM 997 C CA . MET A 1 122 ? -0.640 -6.348 12.081 1.00 97.88 122 MET A CA 1
ATOM 998 C C . MET A 1 122 ? 0.065 -6.058 13.412 1.00 97.88 122 MET A C 1
ATOM 1000 O O . MET A 1 122 ? -0.509 -6.313 14.466 1.00 97.88 122 MET A O 1
ATOM 1004 N N . ASP A 1 123 ? 1.270 -5.493 13.373 1.00 97.81 123 ASP A N 1
ATOM 1005 C CA . ASP A 1 123 ? 2.026 -5.109 14.570 1.00 97.81 123 ASP A CA 1
ATOM 1006 C C . ASP A 1 123 ? 1.491 -3.825 15.232 1.00 97.81 123 ASP A C 1
ATOM 1008 O O . ASP A 1 123 ? 1.801 -3.539 16.388 1.00 97.81 123 ASP A O 1
ATOM 1012 N N . ILE A 1 124 ? 0.719 -3.012 14.499 1.00 98.00 124 ILE A N 1
ATOM 1013 C CA . ILE A 1 124 ? 0.256 -1.683 14.941 1.00 98.00 124 ILE A CA 1
ATOM 1014 C C . ILE A 1 124 ? -1.239 -1.674 15.277 1.00 98.00 124 ILE A C 1
ATOM 1016 O O . ILE A 1 124 ? -1.672 -0.941 16.174 1.00 98.00 124 ILE A O 1
ATOM 1020 N N . PHE A 1 125 ? -2.042 -2.442 14.544 1.00 97.94 125 PHE A N 1
ATOM 1021 C CA . PHE A 1 125 ? -3.489 -2.506 14.705 1.00 97.94 125 PHE A CA 1
ATOM 1022 C C . PHE A 1 125 ? -3.912 -3.851 15.278 1.00 97.94 125 PHE A C 1
ATOM 1024 O O . PHE A 1 125 ? -3.403 -4.900 14.894 1.00 97.94 125 PHE A O 1
ATOM 1031 N N . ASP A 1 126 ? -4.916 -3.821 16.152 1.00 96.50 126 ASP A N 1
ATOM 1032 C CA . ASP A 1 126 ? -5.528 -5.044 16.652 1.00 96.50 126 ASP A CA 1
ATOM 1033 C C . ASP A 1 126 ? -6.106 -5.862 15.495 1.00 96.50 126 ASP A C 1
ATOM 1035 O O . ASP A 1 126 ? -6.713 -5.320 14.569 1.00 96.50 126 ASP A O 1
ATOM 1039 N N . LYS A 1 127 ? -5.999 -7.190 15.586 1.00 95.00 127 LYS A N 1
ATOM 1040 C CA . LYS A 1 127 ? -6.512 -8.111 14.561 1.00 95.00 127 LYS A CA 1
ATOM 1041 C C . LYS A 1 127 ? -8.000 -7.898 14.248 1.00 95.00 127 LYS A C 1
ATOM 1043 O O . LYS A 1 127 ? -8.419 -8.101 13.119 1.00 95.00 127 LYS A O 1
ATOM 1048 N N . SER A 1 128 ? -8.800 -7.465 15.224 1.00 96.94 128 SER A N 1
ATOM 1049 C CA . SER A 1 128 ? -10.229 -7.156 15.040 1.00 96.94 128 SER A CA 1
ATOM 1050 C C . SER A 1 128 ? -10.489 -5.882 14.221 1.00 96.94 128 SER A C 1
ATOM 1052 O O . SER A 1 128 ? -11.638 -5.581 13.882 1.00 96.94 128 SER A O 1
ATOM 1054 N N . SER A 1 129 ? -9.446 -5.105 13.935 1.00 95.38 129 SER A N 1
ATOM 1055 C CA . SER A 1 129 ? -9.486 -3.888 13.127 1.00 95.38 129 SER A CA 1
ATOM 1056 C C . SER A 1 129 ? -8.883 -4.064 11.736 1.00 95.38 129 SER A C 1
ATOM 1058 O O . SER A 1 129 ? -8.868 -3.097 10.981 1.00 95.38 129 SER A O 1
ATOM 1060 N N . LEU A 1 130 ? -8.444 -5.273 11.385 1.00 96.19 130 LEU A N 1
ATOM 1061 C CA . LEU A 1 130 ? -7.877 -5.613 10.082 1.00 96.19 130 LEU A CA 1
ATOM 1062 C C . LEU A 1 130 ? -8.806 -6.574 9.331 1.00 96.19 130 LEU A C 1
ATOM 1064 O O . LEU A 1 130 ? -9.255 -7.571 9.901 1.00 96.19 130 LEU A O 1
ATOM 1068 N N . LEU A 1 131 ? -9.066 -6.260 8.061 1.00 95.50 131 LEU A N 1
ATOM 1069 C CA . LEU A 1 131 ? -9.751 -7.111 7.087 1.00 95.50 131 LEU A CA 1
ATOM 1070 C C . LEU A 1 131 ? -8.831 -7.406 5.902 1.00 95.50 131 LEU A C 1
ATOM 1072 O O . LEU A 1 131 ? -8.273 -6.432 5.344 1.00 95.50 131 LEU A O 1
#

Secondary structure (DSSP, 8-state):
-PPPTTTTTT-----SHHHHHHTTGGGTT-S------GGGTT-TTHHHHHHHH-TT--B------HHHHHHHHHHHHHHTTS--S-HHHHHHHHHH-S--STTT---TTGGG-HHHHHHHHHTTS-GGGB-

pLDDT: mean 91.34, std 12.74, range [47.28, 98.44]

Foldseek 3Di:
DDADPVCPVPDDDDPDPVVVVVVCVVVPPPPDDDDDDLCLLLDLCNLVVCCVPPVLAAAEDDADDLVVQLVVLQVVCVVVVNDDDPSVVLVCVLVPDPDDDDNPGSCSRVSNPRPVSVVSNPVRHPPVRYD